Protein AF-A0A5C6YJY9-F1 (afdb_monomer_lite)

Radius of gyration: 13.64 Å; chains: 1; bounding box: 35×21×33 Å

Structure (mmCIF, N/CA/C/O backbone):
data_AF-A0A5C6YJY9-F1
#
_entry.id   AF-A0A5C6YJY9-F1
#
loop_
_atom_site.group_PDB
_atom_site.id
_atom_site.type_symbol
_atom_site.label_atom_id
_atom_site.label_alt_id
_atom_site.label_comp_id
_atom_site.label_asym_id
_atom_site.label_entity_id
_atom_site.label_seq_id
_atom_site.pdbx_PDB_ins_code
_atom_site.Cartn_x
_atom_site.Cartn_y
_atom_site.Cartn_z
_atom_site.occupancy
_atom_site.B_iso_or_equiv
_atom_site.auth_seq_id
_atom_site.auth_comp_id
_atom_site.auth_asym_id
_atom_site.auth_atom_id
_atom_site.pdbx_PDB_model_num
ATOM 1 N N . MET A 1 1 ? 14.394 3.385 -10.330 1.00 63.72 1 MET A N 1
ATOM 2 C CA . MET A 1 1 ? 12.992 2.901 -10.382 1.00 63.72 1 MET A CA 1
ATOM 3 C C . MET A 1 1 ? 12.300 2.884 -9.010 1.00 63.72 1 MET A C 1
ATOM 5 O O . MET A 1 1 ? 11.102 3.091 -8.964 1.00 63.72 1 MET A O 1
ATOM 9 N N . ARG A 1 2 ? 13.026 2.830 -7.877 1.00 83.50 2 ARG A N 1
ATOM 10 C CA . ARG A 1 2 ? 12.453 2.988 -6.514 1.00 83.50 2 ARG A CA 1
ATOM 11 C C . ARG A 1 2 ? 11.694 4.302 -6.245 1.00 83.50 2 ARG A C 1
ATOM 13 O O . ARG A 1 2 ? 10.972 4.389 -5.263 1.00 83.50 2 ARG A O 1
ATOM 20 N N . LEU A 1 3 ? 11.875 5.334 -7.075 1.00 91.69 3 LEU A N 1
ATOM 21 C CA . LEU A 1 3 ? 11.142 6.601 -6.947 1.00 91.69 3 LEU A CA 1
ATOM 22 C C . LEU A 1 3 ? 9.643 6.439 -7.230 1.00 91.69 3 LEU A C 1
ATOM 24 O O . LEU A 1 3 ? 8.853 7.045 -6.519 1.00 91.69 3 LEU A O 1
ATOM 28 N N . LEU A 1 4 ? 9.262 5.607 -8.209 1.00 94.75 4 LEU A N 1
ATOM 29 C CA . LEU A 1 4 ? 7.851 5.322 -8.491 1.00 94.75 4 LEU A CA 1
ATOM 30 C C . LEU A 1 4 ? 7.216 4.580 -7.315 1.00 94.75 4 LEU A C 1
ATOM 32 O O . LEU A 1 4 ? 6.183 5.014 -6.827 1.00 94.75 4 LEU A O 1
ATOM 36 N N . ALA A 1 5 ? 7.883 3.539 -6.805 1.00 95.81 5 ALA A N 1
ATOM 37 C CA . ALA A 1 5 ? 7.430 2.821 -5.612 1.00 95.81 5 ALA A CA 1
ATOM 38 C C . ALA A 1 5 ? 7.234 3.765 -4.417 1.00 95.81 5 ALA A C 1
ATOM 40 O O . ALA A 1 5 ? 6.167 3.762 -3.828 1.00 95.81 5 ALA A O 1
ATOM 41 N N . ARG A 1 6 ? 8.186 4.669 -4.146 1.00 96.31 6 ARG A N 1
ATOM 42 C CA . ARG A 1 6 ? 8.035 5.671 -3.075 1.00 96.31 6 ARG A CA 1
ATOM 43 C C . ARG A 1 6 ? 6.893 6.658 -3.297 1.00 96.31 6 ARG A C 1
ATOM 45 O O . ARG A 1 6 ? 6.277 7.103 -2.335 1.00 96.31 6 ARG A O 1
ATOM 52 N N . HIS A 1 7 ? 6.642 7.052 -4.543 1.00 96.75 7 HIS A N 1
ATOM 53 C CA . HIS A 1 7 ? 5.501 7.909 -4.850 1.00 96.75 7 HIS A CA 1
ATOM 54 C C . HIS A 1 7 ? 4.187 7.173 -4.563 1.00 96.75 7 HIS A C 1
ATOM 56 O O . HIS A 1 7 ? 3.322 7.715 -3.880 1.00 96.75 7 HIS A O 1
ATOM 62 N N . VAL A 1 8 ? 4.091 5.916 -5.005 1.00 97.06 8 VAL A N 1
ATOM 63 C CA . VAL A 1 8 ? 2.951 5.034 -4.734 1.00 97.06 8 VAL A CA 1
ATOM 64 C C . VAL A 1 8 ? 2.783 4.781 -3.234 1.00 97.06 8 VAL A C 1
ATOM 66 O O . VAL A 1 8 ? 1.655 4.860 -2.759 1.00 97.06 8 VAL A O 1
ATOM 69 N N . ASP A 1 9 ? 3.868 4.583 -2.473 1.00 97.44 9 ASP A N 1
ATOM 70 C CA . ASP A 1 9 ? 3.828 4.448 -1.008 1.00 97.44 9 ASP A CA 1
ATOM 71 C C . ASP A 1 9 ? 3.098 5.637 -0.374 1.00 97.44 9 ASP A C 1
ATOM 73 O O . ASP A 1 9 ? 2.166 5.452 0.405 1.00 97.44 9 ASP A O 1
ATOM 77 N N . GLY A 1 10 ? 3.480 6.864 -0.745 1.00 97.81 10 GLY A N 1
ATOM 78 C CA . GLY A 1 10 ? 2.848 8.076 -0.225 1.00 97.81 10 GLY A CA 1
ATOM 79 C C . GLY A 1 10 ? 1.369 8.180 -0.604 1.00 97.81 10 GLY A C 1
ATOM 80 O O . GLY A 1 10 ? 0.533 8.499 0.242 1.00 97.81 10 GLY A O 1
ATOM 81 N N . THR A 1 11 ? 1.022 7.868 -1.856 1.00 97.62 11 THR A N 1
ATOM 82 C CA . THR A 1 11 ? -0.375 7.868 -2.315 1.00 97.62 11 THR A CA 1
ATOM 83 C C . THR A 1 11 ? -1.215 6.831 -1.572 1.00 97.62 11 THR A C 1
ATOM 85 O O . THR A 1 11 ? -2.305 7.152 -1.102 1.00 97.62 11 THR A O 1
ATOM 88 N N . LEU A 1 12 ? -0.718 5.602 -1.424 1.00 97.69 12 LEU A N 1
ATOM 89 C CA . LEU A 1 12 ? -1.429 4.527 -0.738 1.00 97.69 12 LEU A CA 1
ATOM 90 C C . LEU A 1 12 ? -1.546 4.773 0.764 1.00 97.69 12 LEU A C 1
ATOM 92 O O . LEU A 1 12 ? -2.604 4.509 1.324 1.00 97.69 12 LEU A O 1
ATOM 96 N N . GLN A 1 13 ? -0.522 5.335 1.410 1.00 97.12 13 GLN A N 1
ATOM 97 C CA . GLN A 1 13 ? -0.610 5.764 2.808 1.00 97.12 13 GLN A CA 1
ATOM 98 C C . GLN A 1 13 ? -1.706 6.814 2.995 1.00 97.12 13 GLN A C 1
ATOM 100 O O . GLN A 1 13 ? -2.531 6.688 3.898 1.00 97.12 13 GLN A O 1
ATOM 105 N N . ALA A 1 14 ? -1.770 7.813 2.108 1.00 97.62 14 ALA A N 1
ATOM 106 C CA . ALA A 1 14 ? -2.826 8.815 2.154 1.00 97.62 14 ALA A CA 1
ATOM 107 C C . ALA A 1 14 ? -4.213 8.177 1.971 1.00 97.62 14 ALA A C 1
A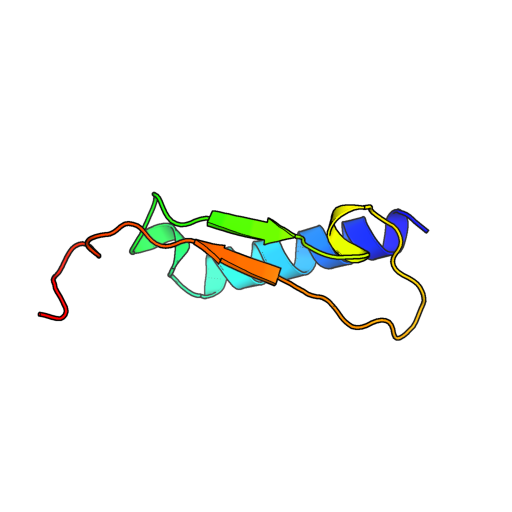TOM 109 O O . ALA A 1 14 ? -5.110 8.445 2.770 1.00 97.62 14 ALA A O 1
ATOM 110 N N . LEU A 1 15 ? -4.394 7.305 0.975 1.00 97.19 15 LEU A N 1
ATOM 111 C CA . LEU A 1 15 ? -5.663 6.602 0.753 1.00 97.19 15 LEU A CA 1
ATOM 112 C C . LEU A 1 15 ? -6.049 5.720 1.944 1.00 97.19 15 LEU A C 1
ATOM 114 O O . LEU A 1 15 ? -7.204 5.734 2.364 1.00 97.19 15 LEU A O 1
ATOM 118 N N . TRP A 1 16 ? -5.088 5.006 2.529 1.00 96.69 16 TRP A N 1
ATOM 119 C CA . TRP A 1 16 ? -5.299 4.172 3.707 1.00 96.69 16 TRP A CA 1
ATOM 120 C C . TRP A 1 16 ? -5.822 4.991 4.887 1.00 96.69 16 TRP A C 1
ATOM 122 O O . TRP A 1 16 ? -6.844 4.637 5.475 1.00 96.69 16 TRP A O 1
ATOM 132 N N . THR A 1 17 ? -5.200 6.135 5.182 1.00 94.19 17 THR A N 1
ATOM 133 C CA . THR A 1 17 ? -5.675 7.052 6.226 1.00 94.19 17 THR A CA 1
ATOM 134 C C . THR A 1 17 ? -7.079 7.588 5.927 1.00 94.19 17 THR A C 1
ATOM 136 O O . THR A 1 17 ? -7.930 7.581 6.813 1.00 94.19 17 THR A O 1
ATOM 139 N N . HIS A 1 18 ? -7.356 8.008 4.688 1.00 96.44 18 HIS A N 1
ATOM 140 C CA . HIS A 1 18 ? -8.657 8.585 4.318 1.00 96.44 18 HIS A CA 1
ATOM 141 C C . HIS A 1 18 ? -9.787 7.552 4.223 1.00 96.44 18 HIS A C 1
ATOM 143 O O . HIS A 1 18 ? -10.953 7.919 4.335 1.00 96.44 18 HIS A O 1
ATOM 149 N N . SER A 1 19 ? -9.466 6.269 4.044 1.00 94.75 19 SER A N 1
ATOM 150 C CA . SER A 1 19 ? -10.462 5.194 3.971 1.00 94.75 19 SER A CA 1
ATOM 151 C C . SER A 1 1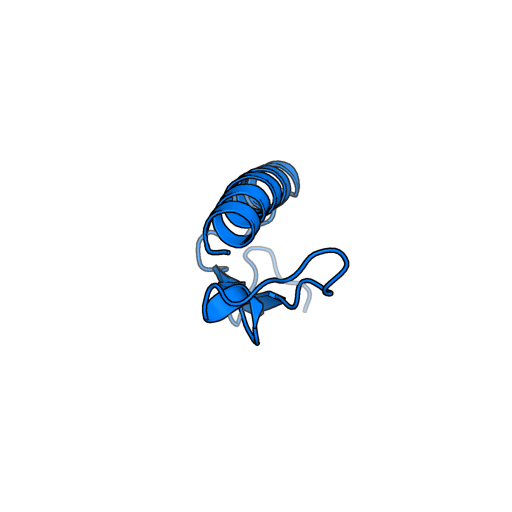9 ? -11.207 4.948 5.289 1.00 94.75 19 SER A C 1
ATOM 153 O O . SER A 1 19 ? -12.260 4.319 5.288 1.00 94.75 19 SER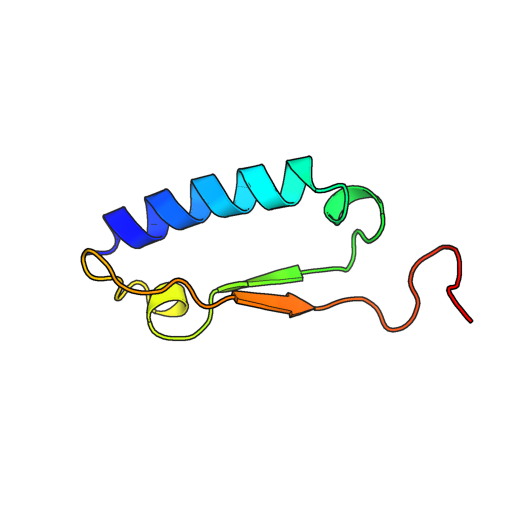 A O 1
ATOM 155 N N . GLY A 1 20 ? -10.647 5.390 6.423 1.00 92.25 20 GLY A N 1
ATOM 156 C CA . GLY A 1 20 ? -11.157 5.077 7.759 1.00 92.25 20 GLY A CA 1
ATOM 157 C C . GLY A 1 20 ? -10.815 3.667 8.256 1.00 92.25 20 GLY A C 1
ATOM 158 O O . GLY A 1 20 ? -11.005 3.396 9.440 1.00 92.25 20 GLY A O 1
ATOM 159 N N . ILE A 1 21 ? -10.242 2.792 7.415 1.00 90.69 21 ILE A N 1
ATOM 160 C CA . ILE A 1 21 ? -9.863 1.420 7.796 1.00 90.69 21 ILE A CA 1
ATOM 161 C C . ILE A 1 21 ? -8.842 1.440 8.934 1.00 90.69 21 ILE A C 1
ATOM 163 O O . ILE A 1 21 ? -9.026 0.742 9.923 1.00 90.69 21 ILE A O 1
ATOM 167 N N . ALA A 1 22 ? -7.822 2.299 8.844 1.00 89.38 22 ALA A N 1
ATOM 168 C CA . ALA A 1 22 ? -6.801 2.435 9.885 1.00 89.38 22 ALA A CA 1
ATOM 169 C C . ALA A 1 22 ? -7.381 2.802 11.265 1.00 89.38 22 ALA A C 1
ATOM 171 O O . ALA A 1 22 ? -6.815 2.438 12.292 1.00 89.38 22 ALA A O 1
ATOM 172 N N . ALA A 1 23 ? -8.500 3.535 11.290 1.00 89.88 23 ALA A N 1
ATOM 173 C CA . ALA A 1 23 ? -9.178 3.920 1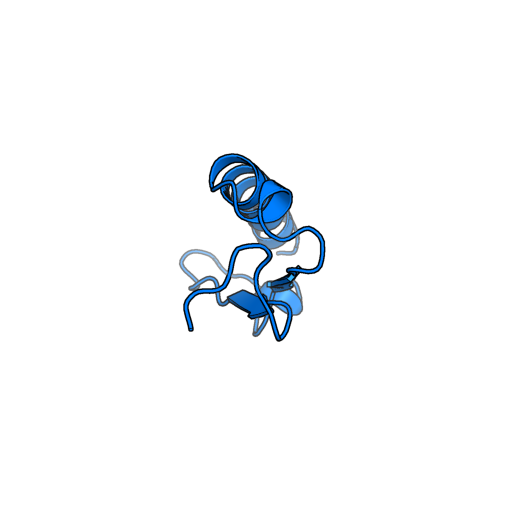2.523 1.00 89.88 23 ALA A CA 1
ATOM 174 C C . ALA A 1 23 ? -10.139 2.826 13.016 1.00 89.88 23 ALA A C 1
ATOM 176 O O . ALA A 1 23 ? -10.212 2.573 14.215 1.00 89.88 23 ALA A O 1
ATOM 177 N N . ALA A 1 24 ? -10.867 2.178 12.102 1.00 89.88 24 ALA A N 1
ATOM 178 C CA . ALA A 1 24 ? -11.845 1.141 12.426 1.00 89.88 24 ALA A CA 1
ATOM 179 C C . ALA A 1 24 ? -11.199 -0.204 12.804 1.00 89.88 24 ALA A C 1
ATOM 181 O O . ALA A 1 24 ? -11.734 -0.939 13.631 1.00 89.88 24 ALA A O 1
ATOM 182 N N . ALA A 1 25 ? -10.048 -0.522 12.212 1.00 90.69 25 ALA A N 1
ATOM 183 C CA . ALA A 1 25 ? -9.296 -1.750 12.435 1.00 90.69 25 ALA A CA 1
ATOM 184 C C . ALA A 1 25 ? -7.795 -1.429 12.567 1.00 90.69 25 ALA A C 1
ATOM 186 O O . ALA A 1 25 ? -7.051 -1.550 11.595 1.00 90.69 25 ALA A O 1
ATOM 187 N N . PRO A 1 26 ? -7.321 -1.037 13.765 1.00 90.06 26 PRO A N 1
ATOM 188 C CA . PRO A 1 26 ? -5.915 -0.683 13.993 1.00 90.06 26 PRO A CA 1
ATOM 189 C C . PRO A 1 26 ? -4.925 -1.827 13.729 1.00 90.06 26 PRO A C 1
ATOM 191 O O . PRO A 1 26 ? -3.751 -1.581 13.469 1.00 90.06 26 PRO A O 1
ATOM 194 N N . GLU A 1 27 ? -5.400 -3.074 13.800 1.00 93.25 27 GLU A N 1
ATOM 195 C CA . GLU A 1 27 ? -4.628 -4.289 13.507 1.00 93.25 27 GLU A CA 1
ATOM 196 C C . GLU A 1 27 ? -4.623 -4.651 12.013 1.00 93.25 27 GLU A C 1
ATOM 198 O O . GLU A 1 27 ? -3.927 -5.579 11.603 1.00 93.25 27 GLU A O 1
ATOM 203 N N . ALA A 1 28 ? -5.388 -3.932 11.185 1.00 94.44 28 ALA A N 1
ATOM 204 C CA . ALA A 1 28 ? -5.356 -4.131 9.747 1.00 94.44 28 ALA A CA 1
ATOM 205 C C . ALA A 1 28 ? -4.033 -3.629 9.155 1.00 94.44 28 ALA A C 1
ATOM 207 O O . ALA A 1 28 ? -3.476 -2.614 9.581 1.00 94.44 28 ALA A O 1
ATOM 208 N N . ALA A 1 29 ? -3.559 -4.306 8.113 1.00 95.50 29 ALA A N 1
ATOM 209 C CA . ALA A 1 29 ? -2.331 -3.945 7.419 1.00 95.50 29 ALA A CA 1
ATOM 210 C C . ALA A 1 29 ? -2.558 -3.829 5.912 1.00 95.50 29 ALA A C 1
ATOM 212 O O . ALA A 1 29 ? -3.198 -4.682 5.298 1.00 95.50 29 ALA A O 1
ATOM 213 N N . LEU A 1 30 ? -1.968 -2.795 5.314 1.00 97.31 30 LEU A N 1
ATOM 214 C CA . LEU A 1 30 ? -1.828 -2.660 3.869 1.00 97.31 30 LEU A CA 1
ATOM 215 C C . LEU A 1 30 ? -0.420 -3.096 3.468 1.00 97.31 30 LEU A C 1
ATOM 217 O O . LEU A 1 30 ? 0.567 -2.511 3.914 1.00 97.31 30 LEU A O 1
ATOM 221 N N . VAL A 1 31 ? -0.325 -4.121 2.626 1.00 97.56 31 VAL A N 1
ATOM 222 C CA . VAL A 1 31 ? 0.943 -4.747 2.250 1.00 97.56 31 VAL A CA 1
ATOM 223 C C . VAL A 1 31 ? 1.174 -4.592 0.754 1.00 97.56 31 VAL A C 1
ATOM 225 O O . VAL A 1 31 ? 0.361 -5.021 -0.065 1.00 97.56 31 VAL A O 1
ATOM 228 N N . ALA A 1 32 ? 2.313 -4.005 0.396 1.00 97.19 32 ALA A N 1
ATOM 229 C CA . ALA A 1 32 ? 2.798 -3.987 -0.976 1.00 97.19 32 ALA A CA 1
ATOM 230 C C . ALA A 1 32 ? 3.231 -5.400 -1.395 1.00 97.19 32 ALA A C 1
ATOM 232 O O . ALA A 1 32 ? 4.048 -6.028 -0.717 1.00 97.19 32 ALA A O 1
ATOM 233 N N . VAL A 1 33 ? 2.718 -5.894 -2.521 1.00 96.81 33 VAL A N 1
ATOM 234 C CA . VAL A 1 33 ? 3.059 -7.225 -3.047 1.00 96.81 33 VAL A CA 1
ATOM 235 C C . VAL A 1 33 ? 3.589 -7.125 -4.480 1.00 96.81 33 VAL A C 1
ATOM 237 O O . VAL A 1 33 ? 3.728 -6.037 -5.038 1.00 96.81 33 VAL A O 1
ATOM 240 N N . GLY A 1 34 ? 3.986 -8.255 -5.066 1.00 95.19 34 GLY A N 1
ATOM 241 C CA . GLY A 1 34 ? 4.453 -8.298 -6.453 1.00 95.19 34 GLY A CA 1
ATOM 242 C C . GLY A 1 34 ? 5.679 -7.415 -6.728 1.00 95.19 34 GLY A C 1
ATOM 243 O O . GLY A 1 34 ? 6.577 -7.275 -5.893 1.00 95.19 34 GLY A O 1
ATOM 244 N N . GLY A 1 35 ? 5.735 -6.843 -7.935 1.00 94.75 35 GLY A N 1
ATOM 245 C CA . GLY A 1 35 ? 6.806 -5.923 -8.344 1.00 94.75 35 GLY A CA 1
ATOM 246 C C . GLY A 1 35 ? 6.823 -4.624 -7.534 1.00 94.75 35 GLY A C 1
ATOM 247 O O . GLY A 1 35 ? 7.899 -4.078 -7.280 1.00 94.75 35 GLY A O 1
ATOM 248 N N . TYR A 1 36 ? 5.662 -4.175 -7.045 1.00 95.88 36 TYR A N 1
ATOM 249 C CA . TYR A 1 36 ? 5.560 -3.023 -6.152 1.00 95.88 36 TYR A CA 1
ATOM 250 C C . TYR A 1 36 ? 6.300 -3.261 -4.832 1.00 95.88 36 TYR A C 1
ATOM 252 O O . TYR A 1 36 ? 7.203 -2.491 -4.500 1.00 95.88 36 TYR A O 1
ATOM 260 N N . GLY A 1 37 ? 6.024 -4.375 -4.147 1.00 95.75 37 GLY A N 1
ATOM 261 C CA . GLY A 1 37 ? 6.689 -4.728 -2.887 1.00 95.75 37 GLY A CA 1
ATOM 262 C C . GLY A 1 37 ? 8.211 -4.887 -3.006 1.00 95.75 37 GLY A C 1
ATOM 263 O O . GLY A 1 37 ? 8.943 -4.605 -2.060 1.00 95.75 37 GLY A O 1
ATOM 264 N N . ARG A 1 38 ? 8.721 -5.271 -4.186 1.00 95.19 38 ARG A N 1
ATOM 265 C CA . ARG A 1 38 ? 10.171 -5.343 -4.458 1.00 95.19 38 A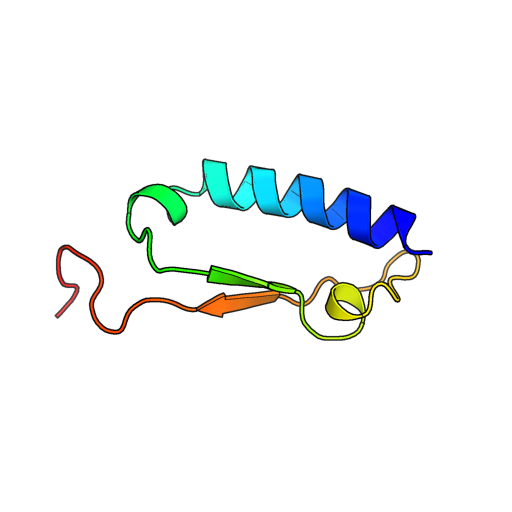RG A CA 1
ATOM 266 C C . ARG A 1 38 ? 10.799 -4.003 -4.868 1.00 95.19 38 ARG A C 1
ATOM 268 O O . ARG A 1 38 ? 12.019 -3.909 -4.997 1.00 95.19 38 ARG A O 1
ATOM 275 N N . GLY A 1 39 ? 10.003 -2.951 -5.061 1.00 95.06 39 GLY A N 1
ATOM 276 C CA . GLY A 1 39 ? 10.472 -1.650 -5.547 1.00 95.06 39 GLY A CA 1
ATOM 277 C C . GLY A 1 39 ? 10.840 -1.638 -7.037 1.00 95.06 39 GLY A C 1
ATOM 278 O O . GLY A 1 39 ? 11.630 -0.793 -7.473 1.00 95.06 39 GLY A O 1
ATOM 279 N N . GLU A 1 40 ? 10.274 -2.567 -7.806 1.00 95.69 40 GLU A N 1
ATOM 280 C CA . GLU A 1 40 ? 10.528 -2.824 -9.229 1.00 95.69 40 GLU A CA 1
ATOM 281 C C . GLU A 1 40 ? 9.379 -2.309 -10.114 1.00 95.69 40 GLU A C 1
ATOM 283 O O . GLU A 1 40 ? 9.042 -2.917 -11.124 1.00 95.69 40 GLU A O 1
ATOM 288 N N . LEU A 1 41 ? 8.754 -1.187 -9.739 1.00 94.38 41 LEU A N 1
ATOM 289 C CA . LEU A 1 41 ? 7.723 -0.562 -10.573 1.00 94.38 41 LEU A CA 1
ATOM 290 C C . LEU A 1 41 ? 8.323 0.119 -11.805 1.00 94.38 41 LEU A C 1
ATOM 292 O O . LEU A 1 41 ? 9.245 0.939 -11.698 1.00 94.38 41 LEU A O 1
ATOM 296 N N . PHE A 1 42 ? 7.719 -0.166 -12.956 1.00 92.94 42 PHE A N 1
ATOM 297 C CA . PHE A 1 42 ? 7.960 0.509 -14.225 1.00 92.94 42 PHE A CA 1
ATOM 298 C C . PHE A 1 42 ? 6.804 1.477 -14.534 1.00 92.94 42 PHE A C 1
ATOM 300 O O . PHE A 1 42 ? 5.726 1.368 -13.942 1.00 92.94 42 PHE A O 1
ATOM 307 N N . PRO A 1 43 ? 6.990 2.450 -15.445 1.00 93.44 43 PRO A N 1
ATOM 308 C CA . PRO A 1 43 ? 5.890 3.287 -15.908 1.00 93.44 43 PRO A CA 1
ATOM 309 C C . PRO A 1 43 ? 4.728 2.423 -16.410 1.00 93.44 43 PRO A C 1
ATOM 311 O O . PRO A 1 43 ? 4.955 1.449 -17.123 1.00 93.44 43 PRO A O 1
ATOM 314 N N . HIS A 1 44 ? 3.503 2.791 -16.031 1.00 92.38 44 HIS A N 1
ATOM 315 C CA . HIS A 1 44 ? 2.268 2.080 -16.393 1.00 92.38 44 HIS A CA 1
ATOM 316 C C . HIS A 1 44 ? 2.148 0.642 -15.854 1.00 92.38 44 HIS A C 1
ATOM 318 O O . HIS A 1 44 ? 1.286 -0.096 -16.316 1.00 92.38 44 HIS A O 1
ATOM 324 N N . SER A 1 45 ? 2.987 0.235 -14.895 1.00 94.12 45 SER A N 1
ATOM 325 C CA . SER A 1 45 ? 2.768 -1.016 -14.160 1.00 94.12 45 SER A CA 1
ATOM 326 C C . SER A 1 45 ? 1.539 -0.913 -13.260 1.00 94.12 45 SER A C 1
ATOM 328 O O . SER A 1 45 ? 1.294 0.143 -12.670 1.00 94.12 45 SER A O 1
ATOM 330 N N . ASP A 1 46 ? 0.833 -2.028 -13.103 1.00 95.19 46 ASP A N 1
ATOM 331 C CA . ASP A 1 46 ? -0.189 -2.176 -12.072 1.00 95.19 46 ASP A CA 1
ATOM 332 C C . ASP A 1 46 ? 0.436 -2.140 -10.665 1.00 95.19 46 ASP A C 1
ATOM 334 O O . ASP A 1 46 ? 1.631 -2.401 -10.471 1.00 95.19 46 ASP A O 1
ATOM 338 N N . VAL A 1 47 ? -0.383 -1.783 -9.672 1.00 96.06 47 VAL A N 1
ATOM 339 C CA . VAL A 1 47 ? 0.001 -1.722 -8.257 1.00 96.06 47 VAL A CA 1
ATOM 340 C C . VAL A 1 47 ? -0.800 -2.764 -7.492 1.00 96.06 47 VAL A C 1
ATOM 342 O O . VAL A 1 47 ? -1.963 -2.548 -7.155 1.00 96.06 47 VAL A O 1
ATOM 345 N N . ASP A 1 48 ? -0.155 -3.887 -7.198 1.00 95.56 48 ASP A N 1
ATOM 346 C CA . ASP A 1 48 ? -0.761 -4.972 -6.436 1.00 95.56 48 ASP A CA 1
ATOM 347 C C . ASP A 1 48 ? -0.589 -4.745 -4.927 1.00 95.56 48 ASP A C 1
ATOM 349 O O . ASP A 1 48 ? 0.527 -4.544 -4.428 1.00 95.56 48 ASP A O 1
ATOM 353 N N . VAL A 1 49 ? -1.694 -4.824 -4.183 1.00 97.06 49 VAL A N 1
ATOM 354 C CA . VAL A 1 49 ? -1.717 -4.709 -2.718 1.00 97.06 49 VAL A CA 1
ATOM 355 C C . VAL A 1 49 ? -2.534 -5.828 -2.085 1.00 97.06 49 VAL A C 1
ATOM 357 O O . VAL A 1 49 ? -3.512 -6.305 -2.657 1.00 97.06 49 VAL A O 1
ATOM 360 N N . LEU A 1 50 ? -2.147 -6.217 -0.873 1.00 97.69 50 LEU A N 1
ATOM 361 C CA . LEU A 1 50 ? -2.911 -7.109 -0.008 1.00 97.69 50 LEU A CA 1
ATOM 362 C C . LEU A 1 50 ? -3.379 -6.334 1.225 1.00 97.69 50 LEU A C 1
ATOM 364 O O . LEU A 1 50 ? -2.581 -5.650 1.865 1.00 97.69 50 LEU A O 1
ATOM 368 N N . VAL A 1 51 ? -4.659 -6.465 1.569 1.00 95.44 51 VAL A N 1
ATOM 369 C CA . VAL A 1 51 ? -5.217 -5.935 2.818 1.00 95.44 51 VAL A CA 1
ATOM 370 C C . VAL A 1 51 ? -5.437 -7.096 3.777 1.00 95.44 51 VAL A C 1
ATOM 372 O O . VAL A 1 51 ? -6.214 -8.003 3.487 1.00 95.44 51 VAL A O 1
ATOM 375 N N . LEU A 1 52 ? -4.738 -7.066 4.908 1.00 95.06 52 LEU A N 1
ATOM 376 C CA . LEU A 1 52 ? -4.929 -7.998 6.013 1.00 95.06 52 LEU A CA 1
ATOM 377 C C . LEU A 1 52 ? -5.864 -7.351 7.029 1.00 95.06 52 LEU A C 1
ATOM 379 O O . LEU A 1 52 ? -5.665 -6.194 7.395 1.00 95.06 52 LEU A O 1
ATOM 383 N N . LEU A 1 53 ? -6.871 -8.092 7.473 1.00 91.44 53 LEU A N 1
ATOM 384 C CA . LEU A 1 53 ? -7.836 -7.657 8.477 1.00 91.44 53 LEU A CA 1
ATOM 385 C C . LEU A 1 53 ? -7.719 -8.569 9.705 1.00 91.44 53 LEU A C 1
ATOM 387 O O . LEU A 1 53 ? -7.366 -9.738 9.539 1.00 91.44 53 LEU A O 1
ATOM 391 N N . PRO A 1 54 ? -8.012 -8.067 10.916 1.00 86.44 54 PRO A N 1
ATOM 392 C CA . PRO A 1 54 ? -8.137 -8.931 12.083 1.00 86.44 54 PRO A CA 1
ATOM 393 C C . PRO A 1 54 ? -9.311 -9.904 11.901 1.00 86.44 54 PRO A C 1
ATOM 395 O O . PRO A 1 54 ? -10.305 -9.564 11.256 1.00 86.44 54 PRO A O 1
ATOM 398 N N . ASP A 1 55 ? -9.219 -11.087 12.514 1.00 80.56 55 ASP A N 1
ATOM 399 C CA . ASP A 1 55 ? -10.252 -12.137 12.426 1.00 80.56 55 ASP A CA 1
ATOM 400 C C . ASP A 1 55 ? -11.642 -11.649 12.876 1.00 80.56 55 ASP A C 1
ATOM 402 O O . ASP A 1 55 ? -12.664 -12.124 12.383 1.00 80.56 55 ASP A O 1
ATOM 406 N N . ALA A 1 56 ? -11.688 -10.672 13.787 1.00 69.88 56 ALA A N 1
ATOM 407 C CA . ALA A 1 56 ? -12.906 -9.986 14.191 1.00 69.88 56 ALA A CA 1
ATOM 408 C C . ALA A 1 56 ? -12.736 -8.471 14.031 1.00 69.88 56 ALA A C 1
ATOM 410 O O . ALA A 1 56 ? -11.923 -7.845 14.712 1.00 69.88 56 ALA A O 1
ATOM 411 N N . LEU A 1 57 ? -13.541 -7.859 13.160 1.00 62.38 57 LEU A N 1
ATOM 412 C CA . LEU A 1 57 ? -13.672 -6.404 13.134 1.00 62.38 57 LEU A CA 1
ATOM 413 C C . LEU A 1 57 ? -14.408 -5.951 14.411 1.00 62.38 57 LEU A C 1
ATOM 415 O O . LEU A 1 57 ? -15.473 -6.505 14.715 1.00 62.38 57 LEU A O 1
ATOM 419 N N . PRO A 1 58 ? -13.898 -4.953 15.159 1.00 56.09 58 PRO A N 1
ATOM 420 C CA . PRO A 1 58 ? -14.625 -4.376 16.284 1.00 56.09 58 PRO A CA 1
ATOM 421 C C . PRO A 1 58 ? -15.995 -3.879 15.802 1.00 56.09 58 PRO A C 1
ATOM 423 O O . PRO A 1 58 ? -16.075 -2.982 14.967 1.00 56.09 58 PRO A O 1
ATOM 426 N N . GLY A 1 59 ? -17.072 -4.496 16.294 1.00 63.00 59 GLY A N 1
ATOM 427 C CA . GLY A 1 59 ? -18.444 -4.198 15.862 1.00 63.00 59 GLY A CA 1
ATOM 428 C C . GLY A 1 59 ? -19.126 -5.263 15.000 1.00 63.00 59 GLY A C 1
ATOM 429 O O . GLY A 1 59 ? -20.256 -5.023 14.604 1.00 63.00 59 GLY A O 1
ATOM 430 N N . GLY A 1 60 ? -18.486 -6.414 14.753 1.00 50.19 60 GLY A N 1
ATOM 431 C CA . GLY A 1 60 ? -19.132 -7.669 14.344 1.00 50.19 60 GLY A CA 1
ATOM 432 C C . GLY A 1 60 ? -20.127 -7.563 13.184 1.00 50.19 60 GLY A C 1
ATOM 433 O O . GLY A 1 60 ? -21.316 -7.357 13.395 1.00 50.19 60 GLY A O 1
ATOM 434 N N . LEU A 1 61 ? -19.674 -7.823 11.957 1.00 50.47 61 LEU A N 1
ATOM 435 C CA . LEU A 1 61 ? -20.576 -8.351 10.930 1.00 50.47 61 LEU A CA 1
ATOM 436 C C . LEU A 1 61 ? -20.589 -9.881 11.053 1.00 50.47 61 LEU A C 1
ATOM 438 O O . LEU A 1 61 ? -19.969 -10.586 10.260 1.00 50.47 61 LEU A O 1
ATOM 442 N N . THR A 1 62 ? -21.255 -10.367 12.096 1.00 52.75 62 THR A N 1
ATOM 443 C CA . THR A 1 62 ? -21.768 -11.741 12.207 1.00 52.75 62 THR A CA 1
ATOM 444 C C . THR A 1 62 ? -23.260 -11.662 12.432 1.00 52.75 62 THR A C 1
ATOM 446 O O . THR A 1 62 ? -23.640 -10.880 13.334 1.00 52.75 62 THR A O 1
#

Secondary structure (DSSP, 8-state):
-HHHHHHHHHHHHHHHHHTSHHHH-TT-EEEE-HHHHTT-PPTT----EEEE--SS-TT---

pLDDT: mean 89.66, std 12.65, range [50.19, 97.81]

Sequence (62 aa):
MRLLARHVDGTLQALWTHSGIAAAAPEAALVAVGGYGRGELFPHSDVDVLVLLPDALPGGLT

Foldseek 3Di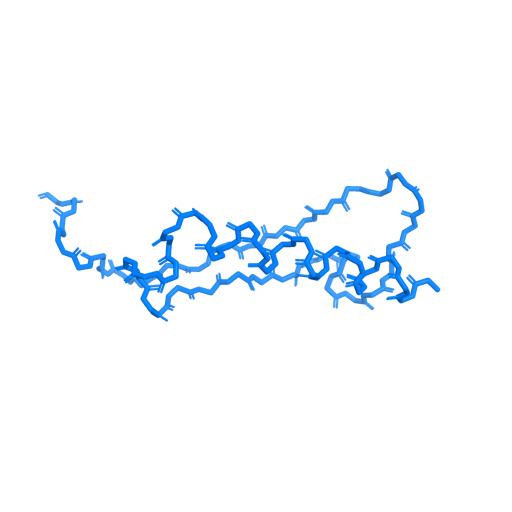:
DLVVLVVVVVVVVVVCVVVCCCVQFVPKDKAFDDCSNVSNDDPPDDTDIDIDGPPAGVPDPD